Protein AF-A0A5J4V1W0-F1 (afdb_monomer_lite)

Secondary structure (DSSP, 8-state):
-------PPP-TT------------EEE-SSSEEE---PPP-GGGS--SPPP---SSS--SEEEEETTEEEEEP-TTS--SSS-----S----SS----S----SS--SSEEE-TTS-EEEHHHHHHHH--HHHHHHHHHHHHHHHHHHHHHHHHHHHHHHHHHHHHH--

Radius of gyration: 47.12 Å; chains: 1; bounding box: 92×40×147 Å

Organism: NCBI:txid222440

pLDDT: mean 72.84, std 13.98, range [40.03, 95.69]

Foldseek 3Di:
DDDDPPDDDDDPPDDDDDDPDPPQDWDDPPPDTDGDPDDRPPCVVVPPDDDQQDDPDQTQRDWDDDPPDTDGDGDLVDDDDPDDHDDDDDDDDPDDDDDPDDDDPPPPVQWDQDPVRDIDGPVVVVVVVDPVVVVVVVVVVVVVVVVVVVVVVVVVVVVVVVVVVVVVPD

Structure (mmCIF, N/CA/C/O backbone):
data_AF-A0A5J4V1W0-F1
#
_entry.id   AF-A0A5J4V1W0-F1
#
loop_
_atom_site.group_PDB
_atom_site.id
_atom_site.type_symbol
_atom_site.label_atom_id
_atom_site.label_alt_id
_atom_site.label_comp_id
_atom_site.label_asym_id
_atom_site.label_entity_id
_atom_site.label_seq_id
_atom_site.pdbx_PDB_ins_code
_atom_site.Cartn_x
_atom_site.Cartn_y
_atom_site.Cartn_z
_atom_site.occupancy
_atom_site.B_iso_or_equiv
_atom_site.auth_seq_id
_atom_site.auth_comp_id
_atom_site.auth_asym_id
_atom_site.auth_atom_id
_atom_site.pdbx_PDB_model_num
ATOM 1 N N . MET A 1 1 ? -37.336 -14.709 52.365 1.00 49.50 1 MET A N 1
ATOM 2 C CA . MET A 1 1 ? -37.479 -14.004 51.076 1.00 49.50 1 MET A CA 1
ATOM 3 C C . MET A 1 1 ? -36.283 -14.390 50.229 1.00 49.50 1 MET A C 1
ATOM 5 O O . MET A 1 1 ? -35.167 -14.236 50.703 1.00 49.50 1 MET A O 1
ATOM 9 N N . VAL A 1 2 ? -36.509 -15.011 49.072 1.00 40.03 2 VAL A N 1
ATOM 10 C CA . VAL A 1 2 ? -35.434 -15.414 48.152 1.00 40.03 2 VAL A CA 1
ATOM 11 C C . VAL A 1 2 ? -35.163 -14.212 47.259 1.00 40.03 2 VAL A C 1
ATOM 13 O O . VAL A 1 2 ? -36.057 -13.798 46.527 1.00 40.03 2 VAL A O 1
ATOM 16 N N . ILE A 1 3 ? -33.981 -13.610 47.372 1.00 47.91 3 ILE A N 1
ATOM 17 C CA . ILE A 1 3 ? -33.551 -12.577 46.429 1.00 47.91 3 ILE A CA 1
ATOM 18 C C . ILE A 1 3 ? -33.075 -13.320 45.182 1.00 47.91 3 ILE A C 1
ATOM 20 O O . ILE A 1 3 ? -32.153 -14.126 45.256 1.00 47.91 3 ILE A O 1
ATOM 24 N N . GLN A 1 4 ? -33.788 -13.137 44.073 1.00 47.22 4 GLN A N 1
ATOM 25 C CA . GLN A 1 4 ? -33.387 -13.684 42.782 1.00 47.22 4 GLN A CA 1
ATOM 26 C C . GLN A 1 4 ? -32.193 -12.891 42.250 1.00 47.22 4 GLN A C 1
ATOM 28 O O . GLN A 1 4 ? -32.233 -11.663 42.200 1.00 47.22 4 GLN A O 1
ATOM 33 N N . ASP A 1 5 ? -31.159 -13.603 41.815 1.00 50.97 5 ASP A N 1
ATOM 34 C CA . ASP A 1 5 ? -30.025 -13.008 41.118 1.00 50.97 5 ASP A CA 1
ATOM 35 C C . ASP A 1 5 ? -30.474 -12.496 39.739 1.00 50.97 5 ASP A C 1
ATOM 37 O O . ASP A 1 5 ? -30.729 -13.275 38.820 1.00 50.97 5 ASP A O 1
ATOM 41 N N . ASN A 1 6 ? -30.543 -11.173 39.572 1.00 56.78 6 ASN A N 1
ATOM 42 C CA . ASN A 1 6 ? -30.822 -10.511 38.290 1.00 56.78 6 ASN A CA 1
ATOM 43 C C . ASN A 1 6 ? -29.550 -10.360 37.433 1.00 56.78 6 ASN A C 1
ATOM 45 O O . ASN A 1 6 ? -29.274 -9.290 36.891 1.00 56.78 6 ASN A O 1
ATOM 49 N N . VAL A 1 7 ? -28.740 -11.412 37.308 1.00 56.16 7 VAL A N 1
ATOM 50 C CA . VAL A 1 7 ? -27.491 -11.344 36.534 1.00 56.16 7 VAL A CA 1
ATOM 51 C C . VAL A 1 7 ? -27.734 -11.878 35.125 1.00 56.16 7 VAL A C 1
ATOM 53 O O . VAL A 1 7 ? -27.492 -13.048 34.827 1.00 56.16 7 VAL A O 1
ATOM 56 N N . ALA A 1 8 ? -28.232 -11.020 34.236 1.00 67.44 8 ALA A N 1
ATOM 57 C CA . ALA A 1 8 ? -28.227 -11.330 32.811 1.00 67.44 8 ALA A CA 1
ATOM 58 C C . ALA A 1 8 ? -26.770 -11.377 32.315 1.00 67.44 8 ALA A C 1
ATOM 60 O O . ALA A 1 8 ? -26.010 -10.425 32.489 1.00 67.44 8 ALA A O 1
ATOM 61 N N . LYS A 1 9 ? -26.363 -12.495 31.700 1.00 67.50 9 LYS A N 1
ATOM 62 C CA . LYS A 1 9 ? -25.086 -12.573 30.979 1.00 67.50 9 LYS A CA 1
ATOM 63 C C . LYS A 1 9 ? -25.233 -11.799 29.673 1.00 67.50 9 LYS A C 1
ATOM 65 O O . LYS A 1 9 ? -26.030 -12.199 28.832 1.00 67.50 9 LYS A O 1
ATOM 70 N N . LEU A 1 10 ? -24.468 -10.724 29.519 1.00 71.81 10 LEU A N 1
ATOM 71 C CA . LEU A 1 10 ? -24.419 -9.954 28.277 1.00 71.81 10 LEU A CA 1
ATOM 72 C C . LEU A 1 10 ? -23.723 -10.761 27.172 1.00 71.81 10 LEU A C 1
ATOM 74 O O . LEU A 1 10 ? -22.713 -11.429 27.423 1.00 71.81 10 LEU A O 1
ATOM 78 N N . VAL A 1 11 ? -24.259 -10.683 25.957 1.00 73.75 11 VAL A N 1
ATOM 79 C CA . VAL A 1 11 ? -23.714 -11.292 24.738 1.00 73.75 11 VAL A CA 1
ATOM 80 C C . VAL A 1 11 ? -23.118 -10.201 23.840 1.00 73.75 11 VAL A C 1
ATOM 82 O O . VAL A 1 11 ? -23.478 -9.028 23.910 1.00 73.75 11 VAL A O 1
ATOM 85 N N . ILE A 1 12 ? -22.163 -10.576 22.984 1.00 64.06 12 ILE A N 1
ATOM 86 C CA . ILE A 1 12 ? -21.604 -9.673 21.970 1.00 64.06 12 ILE A CA 1
ATOM 87 C C . ILE A 1 12 ? -22.736 -9.169 21.063 1.00 64.06 12 ILE A C 1
ATOM 89 O O . ILE A 1 12 ? -23.442 -9.972 20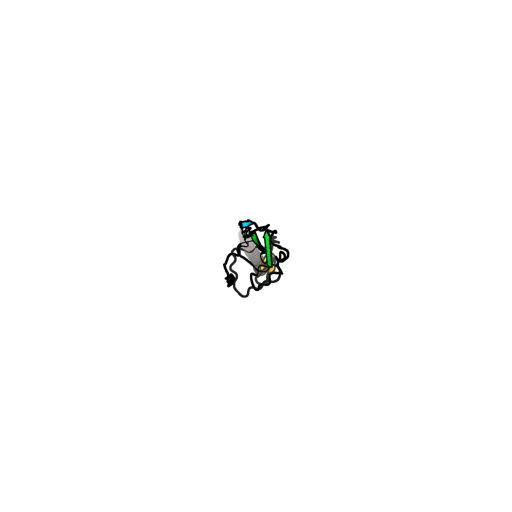.457 1.00 64.06 12 ILE A O 1
ATOM 93 N N . GLY A 1 13 ? -22.860 -7.845 20.942 1.00 61.41 13 GLY A N 1
ATOM 94 C CA . GLY A 1 13 ? -23.927 -7.180 20.188 1.00 61.41 13 GLY A CA 1
ATOM 95 C C . GLY A 1 13 ? -25.054 -6.622 21.061 1.00 61.41 13 GLY A C 1
ATOM 96 O O . GLY A 1 13 ? -25.865 -5.853 20.551 1.00 61.41 13 GLY A O 1
ATOM 97 N N . ASP A 1 14 ? -25.081 -6.946 22.357 1.00 60.62 14 ASP A N 1
ATOM 98 C CA . ASP A 1 14 ? -26.017 -6.330 23.295 1.00 60.62 14 ASP A CA 1
ATOM 99 C C . ASP A 1 14 ? -25.651 -4.862 23.543 1.00 60.62 14 ASP A C 1
ATOM 101 O O . ASP A 1 14 ? -24.488 -4.502 23.751 1.00 60.62 14 ASP A O 1
ATOM 105 N N . ASN A 1 15 ? -26.670 -4.006 23.575 1.00 60.94 15 ASN A N 1
ATOM 106 C CA . ASN A 1 15 ? -26.510 -2.616 23.975 1.00 60.94 15 ASN A CA 1
ATOM 107 C C . ASN A 1 15 ? -26.485 -2.531 25.507 1.00 60.94 15 ASN A C 1
ATOM 109 O O . ASN A 1 15 ? -27.447 -2.920 26.173 1.00 60.94 15 ASN A O 1
ATOM 113 N N . LEU A 1 16 ? -25.406 -1.985 26.072 1.00 68.69 16 LEU A N 1
ATOM 114 C CA . LEU A 1 16 ? -25.322 -1.709 27.504 1.00 68.69 16 LEU A CA 1
ATOM 115 C C . LEU A 1 16 ? -25.985 -0.362 27.811 1.00 68.69 16 LEU A C 1
ATOM 117 O O . LEU A 1 16 ? -25.446 0.692 27.480 1.00 68.69 16 LEU A O 1
ATOM 121 N N . TYR A 1 17 ? -27.138 -0.400 28.474 1.00 58.56 17 TYR A N 1
ATOM 122 C CA . TYR A 1 17 ? -27.801 0.790 29.003 1.00 58.56 17 TYR A CA 1
ATOM 123 C C . TYR A 1 17 ? -27.570 0.867 30.511 1.00 58.56 17 TYR A C 1
ATOM 125 O O . TYR A 1 17 ? -28.060 0.020 31.256 1.00 58.56 17 TYR A O 1
ATOM 133 N N . ILE A 1 18 ? -26.845 1.890 30.967 1.00 63.19 18 ILE A N 1
ATOM 134 C CA . ILE A 1 18 ? -26.827 2.266 32.383 1.00 63.19 18 ILE A CA 1
ATOM 135 C C . ILE A 1 18 ? -27.946 3.287 32.556 1.00 63.19 18 ILE A C 1
ATOM 137 O O . ILE A 1 18 ? -27.847 4.416 32.081 1.00 63.19 18 ILE A O 1
ATOM 141 N N . VAL A 1 19 ? -29.045 2.853 33.163 1.00 56.34 19 VAL A N 1
ATOM 142 C CA . VAL A 1 19 ? -30.170 3.724 33.495 1.00 56.34 19 VAL A CA 1
ATOM 143 C C . VAL A 1 19 ? -30.047 4.058 34.969 1.00 56.34 19 VAL A C 1
ATOM 145 O O . VAL A 1 19 ? -30.158 3.159 35.802 1.00 56.34 19 VAL A O 1
ATOM 148 N N . ASP A 1 20 ? -29.829 5.334 35.281 1.00 58.81 20 ASP A N 1
ATOM 149 C CA . ASP A 1 20 ? -30.088 5.828 36.627 1.00 58.81 20 ASP A CA 1
ATOM 150 C C . ASP A 1 20 ? -31.597 5.766 36.842 1.00 58.81 20 ASP A C 1
ATOM 152 O O . ASP A 1 20 ? -32.377 6.490 36.214 1.00 58.81 20 ASP A O 1
ATOM 156 N N . LYS A 1 21 ? -32.027 4.777 37.617 1.00 58.44 21 LYS A N 1
ATOM 157 C CA . LYS A 1 21 ? -33.428 4.610 37.949 1.00 58.44 21 LYS A CA 1
ATOM 158 C C . LYS A 1 21 ? -33.574 5.143 39.360 1.00 58.44 21 LYS A C 1
ATOM 160 O O . LYS A 1 21 ? -33.294 4.415 40.308 1.00 58.44 21 LYS A O 1
ATOM 165 N N . GLU A 1 22 ? -34.052 6.380 39.476 1.00 58.59 22 GLU A N 1
ATOM 166 C CA . GLU A 1 22 ? -34.571 6.944 40.725 1.00 58.59 22 GLU A CA 1
ATOM 167 C C . GLU A 1 22 ? -35.822 6.153 41.153 1.00 58.59 22 GLU A C 1
ATOM 169 O O . GLU A 1 22 ? -36.962 6.613 41.063 1.00 58.59 22 GLU A O 1
ATOM 174 N N . VAL A 1 23 ? -35.643 4.893 41.549 1.00 60.91 23 VAL A N 1
ATOM 175 C CA . VAL A 1 23 ? -36.692 4.144 42.226 1.00 60.91 23 VAL A CA 1
ATOM 176 C C . VAL A 1 23 ? -36.771 4.743 43.615 1.00 60.91 23 VAL A C 1
ATOM 178 O O . VAL A 1 23 ? -35.892 4.524 44.440 1.00 60.91 23 VAL A O 1
ATOM 181 N N . THR A 1 24 ? -37.807 5.541 43.859 1.00 62.47 24 THR A N 1
ATOM 182 C CA . THR A 1 24 ? -38.131 5.969 45.214 1.00 62.47 24 THR A CA 1
ATOM 183 C C . THR A 1 24 ? -38.463 4.718 46.016 1.00 62.47 24 THR A C 1
ATOM 185 O O . THR A 1 24 ? -39.526 4.120 45.834 1.00 62.47 24 THR A O 1
ATOM 188 N N . ASP A 1 25 ? -37.533 4.282 46.859 1.00 66.38 25 ASP A N 1
ATOM 189 C CA . ASP A 1 25 ? -37.780 3.176 47.768 1.00 66.38 25 ASP A CA 1
ATOM 190 C C . ASP A 1 25 ? -38.767 3.644 48.836 1.00 66.38 25 ASP A C 1
ATOM 192 O O . ASP A 1 25 ? -38.641 4.726 49.408 1.00 66.38 25 ASP A O 1
ATOM 196 N N . TYR A 1 26 ? -39.795 2.841 49.091 1.00 74.56 26 TYR A N 1
ATOM 197 C CA . TYR A 1 26 ? -40.773 3.122 50.134 1.00 74.56 26 TYR A CA 1
ATOM 198 C C . TYR A 1 26 ? -40.618 2.107 51.255 1.00 74.56 26 TYR A C 1
ATOM 200 O O . TYR A 1 26 ? -40.478 0.908 51.009 1.00 74.56 26 TYR A O 1
ATOM 208 N N . TRP A 1 27 ? -40.713 2.576 52.493 1.00 71.00 27 TRP A N 1
ATOM 209 C CA . TRP A 1 27 ? -40.762 1.715 53.667 1.00 71.00 27 TRP A CA 1
ATOM 210 C C . TRP A 1 27 ? -42.059 1.961 54.447 1.00 71.00 27 TRP A C 1
ATOM 212 O O . TRP A 1 27 ? -42.658 3.035 54.377 1.00 71.00 27 TRP A O 1
ATOM 222 N N . TRP A 1 28 ? -42.554 0.931 55.134 1.00 70.94 28 TRP A N 1
ATOM 223 C CA . TRP A 1 28 ? -43.822 0.978 55.868 1.00 70.94 28 TRP A CA 1
ATOM 224 C C . TRP A 1 28 ? -43.553 1.121 57.367 1.00 70.94 28 TRP A C 1
ATOM 226 O O . TRP A 1 28 ? -42.883 0.268 57.948 1.00 70.94 28 TRP A O 1
ATOM 236 N N . ASP A 1 29 ? -44.099 2.162 58.004 1.00 80.75 29 ASP A N 1
ATOM 237 C CA . ASP A 1 29 ? -43.904 2.428 59.443 1.00 80.75 29 ASP A CA 1
ATOM 238 C C . ASP A 1 29 ? -44.932 1.726 60.353 1.00 80.75 29 ASP A C 1
ATOM 240 O O . ASP A 1 29 ? -44.922 1.889 61.572 1.00 80.75 29 ASP A O 1
ATOM 244 N N . GLY A 1 30 ? -45.829 0.933 59.760 1.00 78.25 30 GLY A N 1
ATOM 245 C CA . GLY A 1 30 ? -46.955 0.296 60.444 1.00 78.25 30 GLY A CA 1
ATOM 246 C C . GLY A 1 30 ? -48.285 1.021 60.233 1.00 78.25 30 GLY A C 1
ATOM 247 O O . GLY A 1 30 ? -49.331 0.408 60.441 1.00 78.25 30 GLY A O 1
ATOM 248 N N . THR A 1 31 ? -48.270 2.272 59.762 1.00 85.06 31 THR A N 1
ATOM 249 C CA . THR A 1 31 ? -49.474 3.100 59.572 1.00 85.06 31 THR A CA 1
ATOM 250 C C . THR A 1 31 ? -49.599 3.706 58.175 1.00 85.06 31 THR A C 1
ATOM 252 O O . THR A 1 31 ? -50.711 3.758 57.649 1.00 85.06 31 THR A O 1
ATOM 255 N N . VAL A 1 32 ? -48.496 4.129 57.550 1.00 80.81 32 VAL A N 1
ATOM 256 C CA . VAL A 1 32 ? -48.477 4.687 56.187 1.00 80.81 32 VAL A CA 1
ATOM 257 C C . VAL A 1 32 ? -47.190 4.310 55.438 1.00 80.81 32 VAL A C 1
ATOM 259 O O . VAL A 1 32 ? -46.150 4.060 56.045 1.00 80.81 32 VAL A O 1
ATOM 262 N N . LEU A 1 33 ? -47.247 4.303 54.098 1.00 76.81 33 LEU A N 1
ATOM 263 C CA . LEU A 1 33 ? -46.048 4.249 53.252 1.00 76.81 33 LEU A CA 1
ATOM 264 C C . LEU A 1 33 ? -45.281 5.566 53.416 1.00 76.81 33 LEU A C 1
ATOM 266 O O . LEU A 1 33 ? -45.839 6.644 53.194 1.00 76.81 33 LEU A O 1
ATOM 270 N N . LYS A 1 34 ? -44.001 5.482 53.774 1.00 78.88 34 LYS A N 1
ATOM 271 C CA . LYS A 1 34 ? -43.069 6.610 53.802 1.00 78.88 34 LYS A CA 1
ATOM 272 C C . LYS A 1 34 ? -42.083 6.456 52.652 1.00 78.88 34 LYS A C 1
ATOM 274 O O . LYS A 1 34 ? -41.545 5.371 52.446 1.00 78.88 34 LYS A O 1
ATOM 279 N N . ALA A 1 35 ? -41.858 7.531 51.900 1.00 71.81 35 ALA A N 1
ATOM 280 C CA . ALA A 1 35 ? -40.747 7.574 50.958 1.00 71.81 35 ALA A CA 1
ATOM 281 C C . ALA A 1 35 ? -39.449 7.539 51.774 1.00 71.81 35 ALA A C 1
ATOM 283 O O . ALA A 1 35 ? -39.294 8.323 52.714 1.00 71.81 35 ALA A O 1
ATOM 284 N N . LEU A 1 36 ? -38.566 6.593 51.473 1.00 68.69 36 LEU A N 1
ATOM 285 C CA . LEU A 1 36 ? -37.197 6.621 51.960 1.00 68.69 36 LEU A CA 1
ATOM 286 C C . LEU A 1 36 ? -36.522 7.799 51.250 1.00 68.69 36 LEU A C 1
ATOM 288 O O . LEU A 1 36 ? -36.660 7.930 50.034 1.00 68.69 36 LEU A O 1
ATOM 292 N N . GLU A 1 37 ? -35.874 8.694 51.997 1.00 58.53 37 GLU A N 1
ATOM 293 C CA . GLU A 1 37 ? -35.078 9.759 51.384 1.00 58.53 37 GLU A CA 1
ATOM 294 C C . GLU A 1 37 ? -34.026 9.075 50.507 1.00 58.53 37 GLU A C 1
ATOM 296 O O . GLU A 1 37 ? -33.146 8.377 51.006 1.00 58.53 37 GLU A O 1
ATOM 301 N N . THR A 1 38 ? -34.197 9.175 49.189 1.00 56.34 38 THR A N 1
ATOM 302 C CA . THR A 1 38 ? -33.286 8.596 48.207 1.00 56.34 38 THR A CA 1
ATOM 303 C C . THR A 1 38 ? -31.991 9.382 48.283 1.00 56.34 38 THR A C 1
ATOM 305 O O . THR A 1 38 ? -31.855 10.426 47.643 1.00 56.34 38 THR A O 1
ATOM 308 N N . GLU A 1 39 ? -31.052 8.915 49.103 1.00 56.78 39 GLU A N 1
ATOM 309 C CA . GLU A 1 39 ? -29.658 9.299 48.935 1.00 56.78 39 GLU A CA 1
ATOM 310 C C . GLU A 1 39 ? -29.288 9.018 47.476 1.00 56.78 39 GLU A C 1
ATOM 312 O O . GLU A 1 39 ? -29.579 7.939 46.951 1.00 56.78 39 GLU A O 1
ATOM 317 N N . LEU A 1 40 ? -28.714 10.020 46.801 1.00 58.16 40 LEU A N 1
ATOM 318 C CA . LEU A 1 40 ? -28.175 9.837 45.457 1.00 58.16 40 LEU A CA 1
ATOM 319 C C . LEU A 1 40 ? -27.279 8.593 45.487 1.00 58.16 40 LEU A C 1
ATOM 321 O O . LEU A 1 40 ? -26.436 8.503 46.387 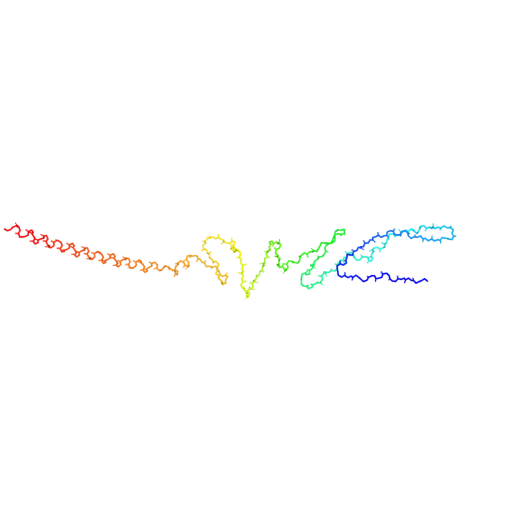1.00 58.16 40 LEU A O 1
ATOM 325 N N . PRO A 1 41 ? -27.459 7.632 44.563 1.00 61.25 41 PRO A N 1
ATOM 326 C CA . PRO A 1 41 ? -26.679 6.407 44.577 1.00 61.25 41 PRO A CA 1
ATOM 327 C C . PRO A 1 41 ? -25.193 6.765 44.604 1.00 61.25 41 PRO A C 1
ATOM 329 O O . PRO A 1 41 ? -24.725 7.557 43.786 1.00 61.25 41 PRO A O 1
ATOM 332 N N . ASP A 1 42 ? -24.456 6.213 45.570 1.00 61.34 42 ASP A N 1
ATOM 333 C CA . ASP A 1 42 ? -23.030 6.486 45.708 1.00 61.34 42 ASP A CA 1
ATOM 334 C C . ASP A 1 42 ? -22.279 5.952 44.480 1.00 61.34 42 ASP A C 1
ATOM 336 O O . ASP A 1 42 ? -21.984 4.761 44.344 1.00 61.34 42 ASP A O 1
ATOM 340 N N . MET A 1 43 ? -21.969 6.866 43.562 1.00 65.06 43 MET A N 1
ATOM 341 C CA . MET A 1 43 ? -21.238 6.574 42.335 1.00 65.06 43 MET A CA 1
ATOM 342 C C . MET A 1 43 ? -19.723 6.493 42.550 1.00 65.06 43 MET A C 1
ATOM 344 O O . MET A 1 43 ? -18.994 6.296 41.579 1.00 65.06 43 MET A O 1
ATOM 348 N N . THR A 1 44 ? -19.218 6.594 43.785 1.00 58.66 44 THR A N 1
ATOM 349 C CA . THR A 1 44 ? -17.773 6.508 44.075 1.00 58.66 44 THR A CA 1
ATOM 350 C C . THR A 1 44 ? -17.171 5.171 43.622 1.00 58.66 44 THR A C 1
ATOM 352 O O . THR A 1 44 ? -15.998 5.110 43.257 1.00 58.66 44 THR A O 1
ATOM 355 N N . ASN A 1 45 ? -17.984 4.109 43.567 1.00 51.12 45 ASN A N 1
ATOM 356 C CA . ASN A 1 45 ? -17.578 2.787 43.073 1.00 51.12 45 ASN A CA 1
ATOM 357 C C . ASN A 1 45 ? -17.797 2.587 41.561 1.00 51.12 45 ASN A C 1
ATOM 359 O O . ASN A 1 45 ? -17.396 1.557 41.012 1.00 51.12 45 ASN A O 1
ATOM 363 N N . VAL A 1 46 ? -18.430 3.541 40.871 1.00 61.12 46 VAL A N 1
ATOM 364 C CA . VAL A 1 46 ? -18.560 3.511 39.412 1.00 61.12 46 VAL A CA 1
ATOM 365 C C . VAL A 1 46 ? -17.235 3.986 38.832 1.00 61.12 46 VAL A C 1
ATOM 367 O O . VAL A 1 46 ? -16.885 5.161 38.899 1.00 61.12 46 VAL A O 1
ATOM 370 N N . ILE A 1 47 ? -16.471 3.049 38.275 1.00 56.56 47 ILE A N 1
ATOM 371 C CA . ILE A 1 47 ? -15.194 3.344 37.627 1.00 56.56 47 ILE A CA 1
ATOM 372 C C . ILE A 1 47 ? -15.453 4.288 36.443 1.00 56.56 47 ILE A C 1
ATOM 374 O O . ILE A 1 47 ? -15.961 3.875 35.403 1.00 56.56 47 ILE A O 1
ATOM 378 N N . THR A 1 48 ? -15.084 5.559 36.594 1.00 55.31 48 THR A N 1
ATOM 379 C CA . THR A 1 48 ? -15.135 6.576 35.528 1.00 55.31 48 THR A CA 1
ATOM 380 C C . THR A 1 48 ? -13.904 6.540 34.622 1.00 55.31 48 THR A C 1
ATOM 382 O O . THR A 1 48 ? -13.893 7.158 33.558 1.00 55.31 48 THR A O 1
ATOM 385 N N . THR A 1 49 ? -12.874 5.786 35.013 1.00 54.88 49 THR A N 1
ATOM 386 C CA . THR A 1 49 ? -11.607 5.679 34.288 1.00 54.88 49 THR A CA 1
ATOM 387 C C . THR A 1 49 ? -11.505 4.314 33.613 1.00 54.88 49 THR A C 1
ATOM 389 O O . THR A 1 49 ? -11.234 3.308 34.266 1.00 54.88 49 THR A O 1
ATOM 392 N N . LEU A 1 50 ? -11.709 4.256 32.295 1.00 57.38 50 LEU A N 1
ATOM 393 C CA . LEU A 1 50 ? -11.435 3.037 31.534 1.00 57.38 50 LEU A CA 1
ATOM 394 C C . LEU A 1 50 ? -9.929 2.744 31.522 1.00 57.38 50 LEU A C 1
ATOM 396 O O . LEU A 1 50 ? -9.107 3.626 31.269 1.00 57.38 50 LEU A O 1
ATOM 400 N N . GLY A 1 51 ? -9.573 1.484 31.776 1.00 55.31 51 GLY A N 1
ATOM 401 C CA . GLY A 1 51 ? -8.233 0.976 31.498 1.00 55.31 51 GLY A CA 1
ATOM 402 C C . GLY A 1 51 ? -7.931 0.990 29.996 1.00 55.31 51 GLY A C 1
ATOM 403 O O . GLY A 1 51 ? -8.826 1.135 29.165 1.00 55.31 51 GLY A O 1
ATOM 404 N N . ILE A 1 52 ? -6.659 0.825 29.636 1.00 54.66 52 ILE A N 1
ATOM 405 C CA . ILE A 1 52 ? -6.224 0.783 28.234 1.00 54.66 52 ILE A CA 1
ATOM 406 C C . ILE A 1 52 ? -6.937 -0.385 27.537 1.00 54.66 52 ILE A C 1
ATOM 408 O O . ILE A 1 52 ? -6.837 -1.531 27.985 1.00 54.66 52 ILE A O 1
ATOM 412 N N . ALA A 1 53 ? -7.659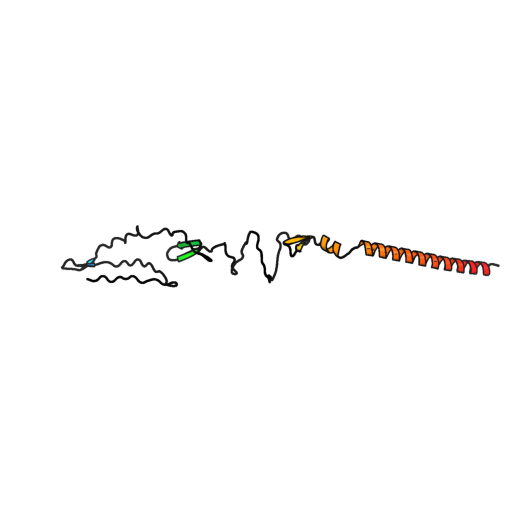 -0.109 26.448 1.00 59.00 53 ALA A N 1
ATOM 413 C CA . ALA A 1 53 ? -8.303 -1.145 25.654 1.00 59.00 53 ALA A CA 1
ATOM 414 C C . ALA A 1 53 ? -7.221 -2.055 25.049 1.00 59.00 53 ALA A C 1
ATOM 416 O O . ALA A 1 53 ? -6.436 -1.644 24.196 1.00 59.00 53 ALA A O 1
ATOM 417 N N . THR A 1 54 ? -7.145 -3.299 25.522 1.00 53.91 54 THR A N 1
ATOM 418 C CA . THR A 1 54 ? -6.208 -4.304 25.012 1.00 53.91 54 THR A CA 1
ATOM 419 C C . THR A 1 54 ? -6.973 -5.274 24.120 1.00 53.91 54 THR A C 1
ATOM 421 O O . THR A 1 54 ? -7.682 -6.161 24.585 1.00 53.91 54 THR A O 1
ATOM 424 N N . GLY A 1 55 ? -6.863 -5.079 22.808 1.00 52.34 55 GLY A N 1
ATOM 425 C CA . GLY A 1 55 ? -7.391 -5.999 21.803 1.00 52.34 55 GLY A CA 1
ATOM 426 C C . GLY A 1 55 ? -6.310 -6.364 20.789 1.00 52.34 55 GLY A C 1
ATOM 427 O O . GLY A 1 55 ? -5.423 -5.562 20.503 1.00 52.34 55 GLY A O 1
ATOM 428 N N . GLY A 1 56 ? -6.375 -7.573 20.231 1.00 48.38 56 GLY A N 1
ATOM 429 C CA . GLY A 1 56 ? -5.596 -7.946 19.046 1.00 48.38 56 GLY A CA 1
ATOM 430 C C . GLY A 1 56 ? -6.343 -7.582 17.756 1.00 48.38 56 GLY A C 1
ATOM 431 O O . GLY A 1 56 ? -7.567 -7.667 17.713 1.00 48.38 56 GLY A O 1
ATOM 432 N N . GLY A 1 57 ? -5.627 -7.204 16.692 1.00 59.25 57 GLY A N 1
ATOM 433 C CA . GLY A 1 57 ? -6.223 -6.872 15.384 1.00 59.25 57 GLY A CA 1
ATOM 434 C C . GLY A 1 57 ? -6.706 -5.419 15.284 1.00 59.25 57 GLY A C 1
ATOM 435 O O . GLY A 1 57 ? -6.022 -4.536 15.797 1.00 59.25 57 GLY A O 1
ATOM 436 N N . ASN A 1 58 ? -7.867 -5.176 14.650 1.00 51.47 58 ASN A N 1
ATOM 437 C CA . ASN A 1 58 ? -8.572 -3.876 14.557 1.00 51.47 58 ASN A CA 1
ATOM 438 C C . ASN A 1 58 ? -9.071 -3.380 15.933 1.00 51.47 58 ASN A C 1
ATOM 440 O O . ASN A 1 58 ? -10.228 -3.003 16.112 1.00 51.47 58 ASN A O 1
ATOM 444 N N . ALA A 1 59 ? -8.213 -3.449 16.941 1.00 55.56 59 ALA A N 1
ATOM 445 C CA . ALA A 1 59 ? -8.508 -3.091 18.303 1.00 55.56 59 ALA A CA 1
ATOM 446 C C . ALA A 1 59 ? -8.740 -1.590 18.392 1.00 55.56 59 ALA A C 1
ATOM 448 O O . ALA A 1 59 ? -7.920 -0.793 17.927 1.00 55.56 59 ALA A O 1
ATOM 449 N N . ILE A 1 60 ? -9.863 -1.229 19.002 1.00 61.75 60 ILE A N 1
ATOM 450 C CA . ILE A 1 60 ? -10.139 0.125 19.452 1.00 61.75 60 ILE A CA 1
ATOM 451 C C . ILE A 1 60 ? -8.986 0.522 20.375 1.00 61.75 60 ILE A C 1
ATOM 453 O O . ILE A 1 60 ? -8.787 -0.117 21.406 1.00 61.75 60 ILE A O 1
ATOM 457 N N . THR A 1 61 ? -8.190 1.517 19.983 1.00 57.50 61 THR A N 1
ATOM 458 C CA . THR A 1 61 ? -7.004 1.905 20.764 1.00 57.50 61 THR A CA 1
ATOM 459 C C . THR A 1 61 ? -7.387 2.721 21.988 1.00 57.50 61 THR A C 1
ATOM 461 O O . THR A 1 61 ? -6.716 2.642 23.009 1.00 57.50 61 THR A O 1
ATOM 464 N N . GLU A 1 62 ? -8.484 3.474 21.893 1.00 60.34 62 GLU A N 1
ATOM 465 C CA . GLU A 1 62 ? -9.059 4.275 22.976 1.00 60.34 62 GLU A CA 1
ATOM 466 C C . GLU A 1 62 ? -10.578 4.372 22.771 1.00 60.34 62 GLU A C 1
ATOM 468 O O . GLU A 1 62 ? -11.048 4.391 21.636 1.00 60.34 62 GLU A O 1
ATOM 473 N N . ILE A 1 63 ? -11.366 4.436 23.843 1.00 69.31 63 ILE A N 1
ATOM 474 C CA . ILE A 1 63 ? -12.810 4.711 23.785 1.00 69.31 63 ILE A CA 1
ATOM 475 C C . ILE A 1 63 ? -13.038 6.019 24.533 1.00 69.31 63 ILE A C 1
ATOM 477 O O . ILE A 1 63 ? -12.740 6.101 25.723 1.00 69.31 63 ILE A O 1
ATOM 481 N N . SER A 1 64 ? -13.562 7.034 23.847 1.00 67.94 64 SER A N 1
ATOM 482 C CA . SER A 1 64 ? -14.007 8.271 24.489 1.00 67.94 64 SER A CA 1
ATOM 483 C C . SER A 1 64 ? -15.501 8.192 24.789 1.00 67.94 64 SER A C 1
ATOM 485 O O . SER A 1 64 ? -16.285 7.755 23.941 1.00 67.94 64 SER A O 1
ATOM 487 N N . ILE A 1 65 ? -15.886 8.621 25.992 1.00 69.75 65 ILE A N 1
ATOM 488 C CA . ILE A 1 65 ? -17.280 8.741 26.419 1.00 69.75 65 ILE A CA 1
ATOM 489 C C . ILE A 1 65 ? -17.619 10.227 26.515 1.00 69.75 65 ILE A C 1
ATOM 491 O O . ILE A 1 65 ? -17.001 10.953 27.291 1.00 69.75 65 ILE A O 1
ATOM 495 N N . ASN A 1 66 ? -18.615 10.671 25.747 1.00 68.94 66 ASN A N 1
ATOM 496 C CA . ASN A 1 66 ? -19.227 11.990 25.905 1.00 68.94 66 ASN A CA 1
ATOM 497 C C . ASN A 1 66 ? -20.731 11.814 26.156 1.00 68.94 66 ASN A C 1
ATOM 499 O O . ASN A 1 66 ? -21.500 11.560 25.224 1.00 68.94 66 ASN A O 1
ATOM 503 N N . GLY A 1 67 ? -21.141 11.884 27.425 1.00 72.69 67 GLY A N 1
ATOM 504 C CA . GLY A 1 67 ? -22.493 11.509 27.844 1.00 72.69 67 GLY A CA 1
ATOM 505 C C . GLY A 1 67 ? -22.790 10.045 27.504 1.00 72.69 67 GLY A C 1
ATOM 506 O O . GLY A 1 67 ? -22.058 9.153 27.919 1.00 72.69 67 GLY A O 1
ATOM 507 N N . ASN A 1 68 ? -23.831 9.806 26.699 1.00 63.88 68 ASN A N 1
ATOM 508 C CA . ASN A 1 68 ? -24.258 8.461 26.282 1.00 63.88 68 ASN A CA 1
ATOM 509 C C . ASN A 1 68 ? -23.644 8.000 24.945 1.00 63.88 68 ASN A C 1
ATOM 511 O O . ASN A 1 68 ? -24.084 7.002 24.376 1.00 63.88 68 ASN A O 1
ATOM 515 N N . VAL A 1 69 ? -22.670 8.737 24.402 1.00 60.47 69 VAL A N 1
ATOM 516 C CA . VAL A 1 69 ? -22.049 8.433 23.105 1.00 60.47 69 VAL A CA 1
ATOM 517 C C . VAL A 1 69 ? -20.657 7.840 23.317 1.00 60.47 69 VAL A C 1
ATOM 519 O O . VAL A 1 69 ? -19.780 8.490 23.886 1.00 60.47 69 VAL A O 1
ATOM 522 N N . LEU A 1 70 ? -20.449 6.620 22.811 1.00 66.44 70 LEU A N 1
ATOM 523 C CA . LEU A 1 70 ? -19.152 5.943 22.755 1.00 66.44 70 LEU A CA 1
ATOM 524 C C . LEU A 1 70 ? -18.493 6.208 21.402 1.00 66.44 70 LEU A C 1
ATOM 526 O O . LEU A 1 70 ? -19.017 5.800 20.365 1.00 66.44 70 LEU A O 1
ATOM 530 N N . THR A 1 71 ? -17.332 6.861 21.408 1.00 63.62 71 THR A N 1
ATOM 531 C CA . THR A 1 71 ? -16.546 7.095 20.189 1.00 63.62 71 THR A CA 1
ATOM 532 C C . THR A 1 71 ? -15.247 6.291 20.258 1.00 63.62 71 THR A C 1
ATOM 534 O O . THR A 1 71 ? -14.348 6.660 21.019 1.00 63.62 71 THR A O 1
ATOM 537 N N . PRO A 1 72 ? -15.118 5.187 19.501 1.00 64.25 72 PRO A N 1
ATOM 538 C CA . PRO A 1 72 ? -13.859 4.465 19.403 1.00 64.25 72 PRO A CA 1
ATOM 539 C C . PRO A 1 72 ? -12.834 5.296 18.620 1.00 64.25 72 PRO A C 1
ATOM 541 O O . PRO A 1 72 ? -13.103 5.762 17.511 1.00 64.25 72 PRO A O 1
ATOM 544 N N . ALA A 1 73 ? -11.635 5.458 19.169 1.00 66.00 73 ALA A N 1
ATOM 545 C CA . ALA A 1 73 ? -10.487 5.965 18.436 1.00 66.00 73 ALA A CA 1
ATOM 546 C C . ALA A 1 73 ? -10.020 4.891 17.445 1.00 66.00 73 ALA A C 1
ATOM 548 O O . ALA A 1 73 ? -9.714 3.754 17.824 1.00 66.00 73 ALA A O 1
ATOM 549 N N . LYS A 1 74 ? -9.986 5.248 16.155 1.00 63.31 74 LYS A N 1
ATOM 550 C CA . LYS A 1 74 ? -9.500 4.359 15.096 1.00 63.31 74 LYS A CA 1
ATOM 551 C C . LYS A 1 74 ? -7.998 4.122 15.251 1.00 63.31 74 LYS A C 1
ATOM 553 O O . LYS A 1 74 ? -7.212 5.062 15.374 1.00 63.31 74 LYS A O 1
ATOM 558 N N . ASN A 1 75 ? -7.601 2.858 15.166 1.00 60.94 75 ASN A N 1
ATOM 559 C CA . ASN A 1 75 ? -6.204 2.457 15.178 1.00 60.94 75 ASN A CA 1
ATOM 560 C C . ASN A 1 75 ? -5.521 2.850 13.857 1.00 60.94 75 ASN A C 1
ATOM 562 O O . ASN A 1 75 ? -5.807 2.267 12.814 1.00 60.94 75 ASN A O 1
ATOM 566 N N . LYS A 1 76 ? -4.584 3.804 13.901 1.00 66.50 76 LYS A N 1
ATOM 567 C CA . LYS A 1 76 ? -3.822 4.262 12.721 1.00 66.50 76 LYS A CA 1
ATOM 568 C C . LYS A 1 76 ? -2.805 3.240 12.188 1.00 66.50 76 LYS A C 1
ATOM 570 O O . LYS A 1 76 ? -2.126 3.529 11.209 1.00 66.50 76 LYS A O 1
ATOM 575 N N . ASN A 1 77 ? 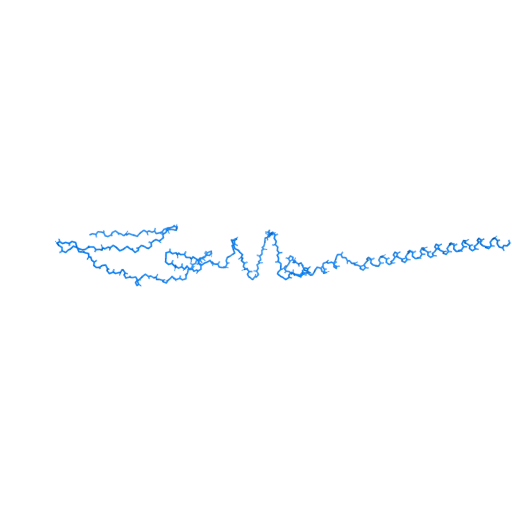-2.659 2.074 12.823 1.00 69.94 77 ASN A N 1
ATOM 576 C CA . ASN A 1 77 ? -1.737 1.034 12.358 1.00 69.94 77 ASN A CA 1
ATOM 577 C C . ASN A 1 77 ? -2.303 0.174 11.219 1.00 69.94 77 ASN A C 1
ATOM 579 O O . ASN A 1 77 ? -1.552 -0.604 10.631 1.00 69.94 77 ASN A O 1
ATOM 583 N N . PHE A 1 78 ? -3.595 0.294 10.905 1.00 77.75 78 PHE A N 1
ATOM 584 C CA . PHE A 1 78 ? -4.231 -0.443 9.815 1.00 77.75 78 PHE A CA 1
ATOM 585 C C . PHE A 1 78 ? -4.554 0.481 8.646 1.00 77.75 78 PHE A C 1
ATOM 587 O O . PHE A 1 78 ? -4.955 1.628 8.832 1.00 77.75 78 PHE A O 1
ATOM 594 N N . VAL A 1 79 ? -4.374 -0.048 7.439 1.00 85.75 79 VAL A N 1
ATOM 595 C CA . VAL A 1 79 ? -4.745 0.621 6.191 1.00 85.75 79 VAL A CA 1
ATOM 596 C C . VAL A 1 79 ? -6.214 0.300 5.892 1.00 85.75 79 VAL A C 1
ATOM 598 O O . VAL A 1 79 ? -6.608 -0.861 6.004 1.00 85.75 79 VAL A O 1
ATOM 601 N N . ASP A 1 80 ? -7.014 1.304 5.538 1.00 84.25 80 ASP A N 1
ATOM 602 C CA . ASP A 1 80 ? -8.434 1.188 5.180 1.00 84.25 80 ASP A CA 1
ATOM 603 C C . ASP A 1 80 ? -8.717 1.795 3.792 1.00 84.25 80 ASP A C 1
ATOM 605 O O . ASP A 1 80 ? -7.821 2.335 3.145 1.00 84.25 80 ASP A O 1
ATOM 609 N N . THR A 1 81 ? -9.945 1.621 3.295 1.00 88.75 81 THR A N 1
ATOM 610 C CA . THR A 1 81 ? -10.373 2.058 1.952 1.00 88.75 81 THR A CA 1
ATOM 611 C C . THR A 1 81 ? -11.252 3.304 1.961 1.00 88.75 81 THR A C 1
ATOM 613 O O . THR A 1 81 ? -11.670 3.754 0.895 1.00 88.75 81 THR A O 1
ATOM 616 N N . ASP A 1 82 ? -11.588 3.826 3.138 1.00 88.88 82 ASP A N 1
ATOM 617 C CA . ASP A 1 82 ? -12.629 4.847 3.285 1.00 88.88 82 ASP A CA 1
ATOM 618 C C . ASP A 1 82 ? -12.043 6.264 3.241 1.00 88.88 82 ASP A C 1
ATOM 620 O O . ASP A 1 82 ? -12.768 7.230 2.990 1.00 88.88 82 ASP A O 1
ATOM 624 N N . TYR A 1 83 ? -10.737 6.396 3.495 1.00 85.44 83 TYR A N 1
ATOM 625 C CA . TYR A 1 83 ? -10.055 7.680 3.622 1.00 85.44 83 TYR A CA 1
ATOM 626 C C . TYR A 1 83 ? -8.661 7.666 2.995 1.00 85.44 83 TYR A C 1
ATOM 628 O O . TYR A 1 83 ? -8.022 6.625 2.855 1.00 85.44 83 TYR A O 1
ATOM 636 N N . ASP A 1 84 ? -8.150 8.860 2.694 1.00 89.50 84 ASP A N 1
ATOM 637 C CA . ASP A 1 84 ? -6.748 9.043 2.334 1.00 89.50 84 ASP A CA 1
ATOM 638 C C . ASP A 1 84 ? -5.848 8.762 3.545 1.00 89.50 84 ASP A C 1
ATOM 640 O O . ASP A 1 84 ? -6.064 9.281 4.646 1.00 89.50 84 ASP A O 1
ATOM 644 N N . GLN A 1 85 ? -4.803 7.958 3.341 1.00 88.81 85 GLN A N 1
ATOM 645 C CA . GLN A 1 85 ? -3.910 7.515 4.410 1.00 88.81 85 GLN A CA 1
ATOM 646 C C . GLN A 1 85 ? -2.435 7.726 4.056 1.00 88.81 85 GLN A C 1
ATOM 648 O O . GLN A 1 85 ? -1.989 7.455 2.942 1.00 88.81 85 GLN A O 1
ATOM 653 N N . SER A 1 86 ? -1.651 8.175 5.040 1.00 88.88 86 SER A N 1
ATOM 654 C CA . SER A 1 86 ? -0.190 8.242 4.939 1.00 88.88 86 SER A CA 1
ATOM 655 C C . SER A 1 86 ? 0.423 6.985 5.543 1.00 88.88 86 SER A C 1
ATOM 657 O O . SER A 1 86 ? 0.281 6.727 6.738 1.00 88.88 86 SER A O 1
ATOM 659 N N . ILE A 1 87 ? 1.109 6.203 4.713 1.00 88.94 87 ILE A N 1
ATOM 660 C CA . ILE A 1 87 ? 1.747 4.948 5.108 1.00 88.94 87 ILE A CA 1
ATOM 661 C C . ILE A 1 87 ? 3.262 5.152 5.069 1.00 88.94 87 ILE A C 1
ATOM 663 O O . ILE A 1 87 ? 3.842 5.363 4.006 1.00 88.94 87 ILE A O 1
ATOM 667 N N . SER A 1 88 ? 3.916 5.085 6.228 1.00 87.56 88 SER A N 1
ATOM 668 C CA . SER A 1 88 ? 5.363 5.297 6.364 1.00 87.56 88 SER A CA 1
ATOM 669 C C . SER A 1 88 ? 6.147 3.982 6.442 1.00 87.56 88 SER A C 1
ATOM 671 O O . SER A 1 88 ? 5.591 2.924 6.738 1.00 87.56 88 SER A O 1
ATOM 673 N N . GLY A 1 89 ? 7.458 4.036 6.187 1.00 89.69 89 GLY A N 1
ATOM 674 C CA . GLY A 1 89 ? 8.359 2.876 6.210 1.00 89.69 89 GLY A CA 1
ATOM 675 C C . GLY A 1 89 ? 8.280 1.996 4.956 1.00 89.69 89 GLY A C 1
ATOM 676 O O . GLY A 1 89 ? 7.391 2.155 4.121 1.00 89.69 89 GLY A O 1
ATOM 677 N N . GLN A 1 90 ? 9.209 1.045 4.823 1.00 88.56 90 GLN A N 1
ATOM 678 C CA . GLN A 1 90 ? 9.239 0.129 3.678 1.00 88.56 90 GLN A CA 1
ATOM 679 C C . GLN A 1 90 ? 7.986 -0.761 3.666 1.00 88.56 90 GLN A C 1
ATOM 681 O O . GLN A 1 90 ? 7.591 -1.313 4.697 1.00 88.56 90 GLN A O 1
ATOM 686 N N . LYS A 1 91 ? 7.352 -0.887 2.497 1.00 90.44 91 LYS A N 1
ATOM 687 C CA . LYS A 1 91 ? 6.229 -1.798 2.257 1.00 90.44 91 LYS A CA 1
ATOM 688 C C . LYS A 1 91 ? 6.586 -2.726 1.110 1.00 90.44 91 LYS A C 1
ATOM 690 O O . LYS A 1 91 ? 6.921 -2.267 0.023 1.00 90.44 91 LYS A O 1
ATOM 695 N N . THR A 1 92 ? 6.523 -4.023 1.383 1.00 89.25 92 THR A N 1
ATOM 696 C CA . THR A 1 92 ? 6.869 -5.071 0.426 1.00 89.25 92 THR A CA 1
ATOM 697 C C . THR A 1 92 ? 5.598 -5.793 0.018 1.00 89.25 92 THR A C 1
ATOM 699 O O . THR A 1 92 ? 4.920 -6.379 0.859 1.00 89.25 92 THR A O 1
ATOM 702 N N . PHE A 1 93 ? 5.289 -5.762 -1.275 1.00 91.06 93 PHE A N 1
ATOM 703 C CA . PHE A 1 93 ? 4.209 -6.538 -1.869 1.00 91.06 93 PHE A CA 1
ATOM 704 C C . PHE A 1 93 ? 4.834 -7.710 -2.626 1.00 91.06 93 PHE A C 1
ATOM 706 O O . PHE A 1 93 ? 5.600 -7.505 -3.562 1.00 91.06 93 PHE A O 1
ATOM 713 N N . ASN A 1 94 ? 4.518 -8.938 -2.213 1.00 93.44 94 ASN A N 1
ATOM 714 C CA . ASN A 1 94 ? 5.009 -10.164 -2.862 1.00 93.44 94 ASN A CA 1
ATOM 715 C C . ASN A 1 94 ? 4.079 -10.642 -3.991 1.00 93.44 94 ASN A C 1
ATOM 717 O O . ASN A 1 94 ? 4.193 -11.767 -4.470 1.00 93.44 94 ASN A O 1
ATOM 721 N N . THR A 1 95 ? 3.119 -9.803 -4.373 1.00 93.56 95 THR A N 1
ATOM 722 C CA . THR A 1 95 ? 2.067 -10.093 -5.344 1.00 93.56 95 THR A CA 1
ATOM 723 C C . THR A 1 95 ? 1.850 -8.887 -6.254 1.00 93.56 95 THR A C 1
ATOM 725 O O . THR A 1 95 ? 2.323 -7.783 -5.979 1.00 93.56 95 THR A O 1
ATOM 728 N N . THR A 1 96 ? 1.133 -9.100 -7.356 1.00 93.12 96 THR A N 1
ATOM 729 C CA . THR A 1 96 ? 0.799 -8.042 -8.313 1.00 93.12 96 THR A CA 1
ATOM 730 C C . THR A 1 96 ? -0.066 -6.957 -7.672 1.00 93.12 96 THR A C 1
ATOM 732 O O . THR A 1 96 ? -1.065 -7.254 -7.018 1.00 93.12 96 THR A O 1
ATOM 735 N N . ILE A 1 97 ? 0.287 -5.694 -7.924 1.00 92.12 97 ILE A N 1
ATOM 736 C CA . ILE A 1 97 ? -0.504 -4.519 -7.544 1.00 92.12 97 ILE A CA 1
ATOM 737 C C . ILE A 1 97 ? -1.252 -4.015 -8.781 1.00 92.12 97 ILE A C 1
ATOM 739 O O . ILE A 1 97 ? -0.628 -3.688 -9.790 1.00 92.12 97 ILE A O 1
ATOM 743 N N . HIS A 1 98 ? -2.579 -3.913 -8.701 1.00 93.75 98 HIS A N 1
ATOM 744 C CA . HIS A 1 98 ? -3.397 -3.229 -9.705 1.00 93.75 98 HIS A CA 1
ATOM 745 C C . HIS A 1 98 ? -3.717 -1.818 -9.206 1.00 93.75 98 HIS A C 1
ATOM 747 O O . HIS A 1 98 ? -4.509 -1.659 -8.281 1.00 93.75 98 HIS A O 1
ATOM 753 N N . SER A 1 99 ? -3.091 -0.800 -9.802 1.00 91.88 99 SER A N 1
ATOM 754 C CA . SER A 1 99 ? -3.347 0.607 -9.475 1.00 91.88 99 SER A CA 1
ATOM 755 C C . SER A 1 99 ? -3.891 1.363 -10.683 1.00 91.88 99 SER A C 1
ATOM 757 O O . SER A 1 99 ? -3.454 1.132 -11.809 1.00 91.88 99 SER A O 1
ATOM 759 N N . VAL A 1 100 ? -4.813 2.298 -10.434 1.00 93.31 100 VAL A N 1
ATOM 760 C CA . VAL A 1 100 ? -5.317 3.244 -11.444 1.00 93.31 100 VAL A CA 1
ATOM 761 C C . VAL A 1 100 ? -4.279 4.332 -11.747 1.00 93.31 100 VAL A C 1
ATOM 763 O O . VAL A 1 100 ? -4.222 4.835 -12.866 1.00 93.31 100 VAL A O 1
ATOM 766 N N . GLY A 1 101 ? -3.424 4.682 -10.781 1.00 85.88 101 GLY A N 1
ATOM 767 C CA . GLY A 1 101 ? -2.406 5.715 -10.955 1.00 85.88 101 GLY A CA 1
ATOM 768 C C . GLY A 1 101 ? -1.340 5.699 -9.863 1.00 85.88 101 GLY A C 1
ATOM 769 O O . GLY A 1 101 ? -1.575 5.260 -8.739 1.00 85.88 101 GLY A O 1
ATOM 770 N N . ILE A 1 102 ? -0.142 6.175 -10.204 1.00 84.94 102 ILE A N 1
ATOM 771 C CA . ILE A 1 102 ? 0.977 6.354 -9.272 1.00 84.94 102 ILE A CA 1
ATOM 772 C C . ILE A 1 102 ? 1.575 7.736 -9.543 1.00 84.94 102 ILE A C 1
ATOM 774 O O . ILE A 1 102 ? 2.010 8.013 -10.659 1.00 84.94 102 ILE A O 1
ATOM 778 N N . MET A 1 103 ? 1.593 8.600 -8.526 1.00 79.31 103 MET A N 1
ATOM 779 C CA . MET A 1 103 ? 2.180 9.941 -8.596 1.00 79.31 103 MET A CA 1
ATOM 780 C C . MET A 1 103 ? 3.392 10.030 -7.668 1.00 79.31 103 MET A C 1
ATOM 782 O O . MET A 1 103 ? 3.341 9.591 -6.521 1.00 79.31 103 MET A O 1
ATOM 786 N N . VAL A 1 104 ? 4.473 10.641 -8.150 1.00 77.94 104 VAL A N 1
ATOM 787 C CA . VAL A 1 104 ? 5.661 10.964 -7.350 1.00 77.94 104 VAL A CA 1
ATOM 788 C C . VAL A 1 104 ? 5.662 12.464 -7.073 1.00 77.94 104 VAL A C 1
ATOM 790 O O . VAL A 1 104 ? 5.541 13.247 -8.008 1.00 77.94 104 VAL A O 1
ATOM 793 N N . GLN A 1 105 ? 5.805 12.876 -5.810 1.00 70.50 105 GLN A N 1
ATOM 794 C CA . GLN A 1 105 ? 5.647 14.283 -5.401 1.00 70.50 105 GLN A CA 1
ATOM 795 C C . GLN A 1 105 ? 6.730 15.225 -5.962 1.00 70.50 105 GLN A C 1
ATOM 797 O O . GLN A 1 105 ? 6.491 16.417 -6.119 1.00 70.50 105 GLN A O 1
ATOM 802 N N . THR A 1 106 ? 7.908 14.709 -6.323 1.00 69.44 106 THR A N 1
ATOM 803 C CA . THR A 1 106 ? 9.007 15.485 -6.929 1.00 69.44 106 THR A CA 1
ATOM 804 C C . THR A 1 106 ? 8.972 15.411 -8.457 1.00 69.44 106 THR A C 1
ATOM 806 O O . THR A 1 106 ? 9.960 15.056 -9.103 1.00 69.44 106 THR A O 1
ATOM 809 N N . TYR A 1 107 ? 7.806 15.676 -9.045 1.00 61.25 107 TYR A N 1
ATOM 810 C CA . TYR A 1 107 ? 7.576 15.542 -10.482 1.00 61.2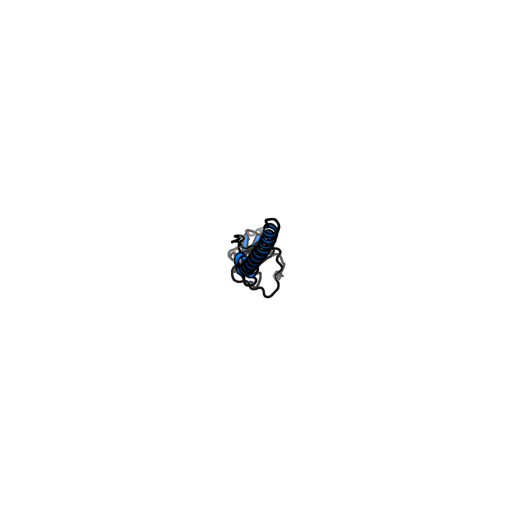5 107 TYR A CA 1
ATOM 811 C C . TYR A 1 107 ? 8.190 16.718 -11.258 1.00 61.25 107 TYR A C 1
ATOM 813 O O . TYR A 1 107 ? 7.573 17.763 -11.426 1.00 61.25 107 TYR A O 1
ATOM 821 N N . ASN A 1 108 ? 9.422 16.554 -11.741 1.00 73.69 108 ASN A N 1
ATOM 822 C CA . ASN A 1 108 ? 10.089 17.506 -12.642 1.00 73.69 108 ASN A CA 1
ATOM 823 C C . ASN A 1 108 ? 9.993 17.090 -14.124 1.00 73.69 108 ASN A C 1
ATOM 825 O O . ASN A 1 108 ? 10.816 17.515 -14.935 1.00 73.69 108 ASN A O 1
ATOM 829 N N . ASN A 1 109 ? 9.059 16.187 -14.458 1.00 75.75 109 ASN A N 1
ATOM 830 C CA . ASN A 1 109 ? 8.877 15.568 -15.780 1.00 75.75 109 ASN A CA 1
ATOM 831 C C . ASN A 1 109 ? 10.150 14.951 -16.391 1.00 75.75 109 ASN A C 1
ATOM 833 O O . ASN A 1 109 ? 10.155 14.628 -17.573 1.00 75.75 109 ASN A O 1
ATOM 837 N N . SER A 1 110 ? 11.225 14.787 -15.615 1.00 80.50 110 SER A N 1
ATOM 838 C CA . SER A 1 110 ? 12.544 14.381 -16.114 1.00 80.50 110 SER A CA 1
ATOM 839 C C . SER A 1 110 ? 12.932 12.981 -15.659 1.00 80.50 110 SER A C 1
ATOM 841 O O . SER A 1 110 ? 14.034 12.527 -15.954 1.00 80.50 110 SER A O 1
ATOM 843 N N . SER A 1 111 ? 12.059 12.286 -14.926 1.00 80.38 111 SER A N 1
ATOM 844 C CA . SER A 1 111 ? 12.365 10.975 -14.368 1.00 80.38 111 SER A CA 1
ATOM 845 C C . SER A 1 111 ? 11.178 10.018 -14.370 1.00 80.38 111 SER A C 1
ATOM 847 O O . SER A 1 111 ? 10.019 10.433 -14.378 1.00 80.38 111 SER A O 1
ATOM 849 N N . VAL A 1 112 ? 11.489 8.723 -14.372 1.00 79.25 112 VAL A N 1
ATOM 850 C CA . VAL A 1 112 ? 10.522 7.626 -14.273 1.00 79.25 112 VAL A CA 1
ATOM 851 C C . VAL A 1 112 ? 10.817 6.761 -13.049 1.00 79.25 112 VAL A C 1
ATOM 853 O O . VAL A 1 112 ? 11.975 6.590 -12.650 1.00 79.25 112 VAL A O 1
ATOM 856 N N . VAL A 1 113 ? 9.767 6.179 -12.466 1.00 78.00 113 VAL A N 1
ATOM 857 C CA . VAL A 1 113 ? 9.889 5.187 -11.389 1.00 78.00 113 VAL A CA 1
ATOM 858 C C . VAL A 1 113 ? 10.242 3.835 -11.996 1.00 78.00 113 VAL A C 1
ATOM 860 O O . VAL A 1 113 ? 9.574 3.358 -12.911 1.00 78.00 113 VAL A O 1
ATOM 863 N N . CYS A 1 114 ? 11.295 3.205 -11.487 1.00 77.38 114 CYS A N 1
ATOM 864 C CA . CYS A 1 114 ? 11.718 1.879 -11.921 1.00 77.38 114 CYS A CA 1
ATOM 865 C C . CYS A 1 114 ? 11.089 0.788 -11.050 1.00 77.38 114 CYS A C 1
ATOM 867 O O . CYS A 1 114 ? 10.841 1.003 -9.867 1.00 77.38 114 CYS A O 1
ATOM 869 N N . ALA A 1 115 ? 10.949 -0.426 -11.592 1.00 71.19 115 ALA A N 1
ATOM 870 C CA . ALA A 1 115 ? 10.422 -1.587 -10.863 1.00 71.19 115 ALA A CA 1
ATOM 871 C C . ALA A 1 115 ? 11.201 -1.941 -9.571 1.00 71.19 115 ALA A C 1
ATOM 873 O O . ALA A 1 115 ? 10.676 -2.638 -8.714 1.00 71.19 115 ALA A O 1
ATOM 874 N N . GLY A 1 116 ? 12.433 -1.440 -9.407 1.00 70.56 116 GLY A N 1
ATOM 875 C CA . GLY A 1 116 ? 13.237 -1.583 -8.185 1.00 70.56 116 GLY A CA 1
ATOM 876 C C . GLY A 1 116 ? 13.089 -0.444 -7.166 1.00 70.56 116 GLY A C 1
ATOM 877 O O . GLY A 1 116 ? 13.912 -0.344 -6.264 1.00 70.56 116 GLY A O 1
ATOM 878 N N . GLY A 1 117 ? 12.125 0.466 -7.339 1.00 67.31 117 GLY A N 1
ATOM 879 C CA . GLY A 1 117 ? 11.916 1.621 -6.451 1.00 67.31 117 GLY A CA 1
ATOM 880 C C . GLY A 1 117 ? 12.904 2.780 -6.646 1.00 67.31 117 GLY A C 1
ATOM 881 O O . GLY A 1 117 ? 12.751 3.827 -6.027 1.00 67.31 117 GLY A O 1
ATOM 882 N N . GLY A 1 118 ? 13.899 2.620 -7.523 1.00 74.75 118 GLY A N 1
ATOM 883 C CA . GLY A 1 118 ? 14.787 3.703 -7.939 1.00 74.75 118 GLY A CA 1
ATOM 884 C C . GLY A 1 118 ? 14.117 4.675 -8.912 1.00 74.75 118 GLY A C 1
ATOM 885 O O . GLY A 1 118 ? 13.159 4.332 -9.609 1.00 74.75 118 GLY A O 1
ATOM 886 N N . VAL A 1 119 ? 14.674 5.878 -9.000 1.00 74.69 119 VAL A N 1
ATOM 887 C CA . VAL A 1 119 ? 14.294 6.904 -9.977 1.00 74.69 119 VAL A CA 1
ATOM 888 C C . VAL A 1 119 ? 15.362 6.935 -11.071 1.00 74.69 119 VAL A C 1
ATOM 890 O O . VAL A 1 119 ? 16.548 7.030 -10.758 1.00 74.69 119 VAL A O 1
ATOM 893 N N . ARG A 1 120 ? 14.968 6.835 -12.347 1.00 75.56 120 ARG A N 1
ATOM 894 C CA . ARG A 1 120 ? 15.879 7.017 -13.497 1.00 75.56 120 ARG A CA 1
ATOM 895 C C . ARG A 1 120 ? 15.533 8.285 -14.253 1.00 75.56 120 ARG A C 1
ATOM 897 O O . ARG A 1 120 ? 14.352 8.559 -14.456 1.00 75.56 120 ARG A O 1
ATOM 904 N N . SER A 1 121 ? 16.551 9.014 -14.707 1.00 79.44 121 SER A N 1
ATOM 905 C CA . SER A 1 121 ? 16.360 10.134 -15.627 1.00 79.44 121 SER A CA 1
ATOM 906 C C . SER A 1 121 ? 15.844 9.631 -16.975 1.00 79.44 121 SER A C 1
ATOM 908 O O . SER A 1 121 ? 16.266 8.584 -17.468 1.00 79.44 121 SER A O 1
ATOM 910 N N . ILE A 1 122 ? 14.950 10.394 -17.597 1.00 80.88 122 ILE A N 1
ATOM 911 C CA . ILE A 1 122 ? 14.478 10.133 -18.963 1.00 80.88 122 ILE A CA 1
ATOM 912 C C . ILE A 1 122 ? 15.632 10.263 -19.968 1.00 80.88 122 ILE A C 1
ATOM 914 O O . ILE A 1 122 ? 15.678 9.511 -20.940 1.00 80.88 122 ILE A O 1
ATOM 918 N N . ALA A 1 123 ? 16.594 11.155 -19.713 1.00 76.69 123 ALA A N 1
ATOM 919 C CA . ALA A 1 123 ? 17.760 11.332 -20.579 1.00 76.69 123 ALA A CA 1
ATOM 920 C C . ALA A 1 123 ? 18.615 10.053 -20.669 1.00 76.69 123 ALA A C 1
ATOM 922 O O . ALA A 1 123 ? 19.057 9.678 -21.755 1.00 76.69 123 ALA A O 1
ATOM 923 N N . ASP A 1 124 ? 18.776 9.333 -19.554 1.00 76.50 124 ASP A N 1
ATOM 924 C CA . ASP A 1 124 ? 19.546 8.083 -19.513 1.00 76.50 124 ASP A CA 1
ATOM 925 C C . ASP A 1 124 ? 18.861 6.970 -20.321 1.00 76.50 124 ASP A C 1
ATOM 927 O O . ASP A 1 124 ? 19.524 6.154 -20.959 1.00 76.50 124 ASP A O 1
ATOM 931 N N . ILE A 1 125 ? 17.523 6.954 -20.336 1.00 73.88 125 ILE A N 1
ATOM 932 C CA . ILE A 1 125 ? 16.728 5.999 -21.126 1.00 73.88 125 ILE A CA 1
ATOM 933 C C . ILE A 1 125 ? 16.866 6.290 -22.623 1.00 73.88 125 ILE A C 1
ATOM 935 O O . ILE A 1 125 ? 17.004 5.364 -23.425 1.00 73.88 125 ILE A O 1
ATOM 939 N N . GLN A 1 126 ? 16.854 7.569 -23.005 1.00 68.62 126 GLN A N 1
ATOM 940 C CA . GLN A 1 126 ? 17.021 7.975 -24.401 1.00 68.62 126 GLN A CA 1
ATOM 941 C C . GLN A 1 126 ? 18.419 7.643 -24.935 1.00 68.62 126 GLN A C 1
ATOM 943 O O . GLN A 1 126 ? 18.531 7.148 -26.055 1.00 68.62 126 GLN A O 1
ATOM 948 N N . SER A 1 127 ? 19.461 7.833 -24.121 1.00 63.16 127 SER A N 1
ATOM 949 C CA . SER A 1 127 ? 20.846 7.493 -24.480 1.00 63.16 127 SER A CA 1
ATOM 950 C C . SER A 1 127 ? 21.017 6.009 -24.841 1.00 63.16 127 SER A C 1
ATOM 952 O O . SER A 1 127 ? 21.704 5.674 -25.801 1.00 63.16 127 SER A O 1
ATOM 954 N N . ALA A 1 128 ? 20.324 5.107 -24.138 1.00 59.94 128 ALA A N 1
ATOM 955 C CA . ALA A 1 128 ? 20.401 3.671 -24.413 1.00 59.94 128 ALA A CA 1
ATOM 956 C C . ALA A 1 128 ? 19.670 3.226 -25.699 1.00 59.94 128 ALA A C 1
ATOM 958 O O . ALA A 1 128 ? 19.937 2.130 -26.186 1.00 59.94 128 ALA A O 1
ATOM 959 N N . SER A 1 129 ? 18.743 4.033 -26.236 1.00 58.75 129 SER A N 1
ATOM 960 C CA . SER A 1 129 ? 17.929 3.666 -27.414 1.00 58.75 129 SER A CA 1
ATOM 961 C C . SER A 1 129 ? 18.384 4.330 -28.718 1.00 58.75 129 SER A C 1
ATOM 963 O O . SER A 1 129 ? 18.031 3.849 -29.790 1.00 58.75 129 SER A O 1
ATOM 965 N N . TYR A 1 130 ? 19.166 5.411 -28.649 1.00 55.66 130 TYR A N 1
ATOM 966 C CA . TYR A 1 130 ? 19.679 6.122 -29.821 1.00 55.66 130 TYR A CA 1
ATOM 967 C C . TYR A 1 130 ? 21.178 6.383 -29.667 1.00 55.66 130 TYR A C 1
ATOM 969 O O . TYR A 1 130 ? 21.590 7.387 -29.083 1.00 55.66 130 TYR A O 1
ATOM 977 N N . SER A 1 131 ? 22.007 5.511 -30.246 1.00 61.28 131 SER A N 1
ATOM 978 C CA . SER A 1 131 ? 23.428 5.803 -30.451 1.00 61.28 131 SER A CA 1
ATOM 979 C C . SER A 1 131 ? 23.563 6.797 -31.607 1.00 61.28 131 SER A C 1
ATOM 981 O O . SER A 1 131 ? 23.855 6.441 -32.745 1.00 61.28 131 SER A O 1
ATOM 983 N N . LYS A 1 132 ? 23.299 8.077 -31.323 1.00 63.44 132 LYS A N 1
ATOM 984 C CA . LYS A 1 132 ? 23.347 9.173 -32.307 1.00 63.44 132 LYS A CA 1
ATOM 985 C C . LYS A 1 132 ? 24.680 9.229 -33.073 1.00 63.44 132 LYS A C 1
ATOM 987 O O . LYS A 1 132 ? 24.715 9.635 -34.228 1.00 63.44 132 LYS A O 1
ATOM 992 N N . SER A 1 133 ? 25.761 8.748 -32.456 1.00 68.62 133 SER A N 1
ATOM 993 C CA . SER A 1 133 ? 27.085 8.664 -33.072 1.00 68.62 133 SER A CA 1
ATOM 994 C C . SER A 1 133 ? 27.176 7.696 -34.254 1.00 68.62 133 SER A C 1
ATOM 996 O O . SER A 1 133 ? 27.978 7.934 -35.154 1.00 68.62 133 SER A O 1
ATOM 998 N N . GLU A 1 134 ? 26.396 6.610 -34.271 1.00 75.50 134 GLU A N 1
ATOM 999 C CA . GLU A 1 134 ? 26.427 5.644 -35.381 1.00 75.50 134 GLU A CA 1
ATOM 1000 C C . GLU A 1 134 ? 25.749 6.216 -36.635 1.00 75.50 134 GLU A C 1
ATOM 1002 O O . GLU A 1 134 ? 26.278 6.083 -37.742 1.00 75.50 134 GLU A O 1
ATOM 1007 N N . ASP A 1 135 ? 24.637 6.934 -36.456 1.00 79.31 135 ASP A N 1
ATOM 1008 C CA . ASP A 1 135 ? 23.934 7.615 -37.546 1.00 79.31 135 ASP A CA 1
ATOM 1009 C C . ASP A 1 135 ? 24.758 8.775 -38.122 1.00 79.31 135 ASP A C 1
ATOM 1011 O O . ASP A 1 135 ? 24.871 8.899 -39.344 1.00 79.31 135 ASP A O 1
ATOM 1015 N N . ASP A 1 136 ? 25.394 9.584 -37.269 1.00 83.50 136 ASP A N 1
ATOM 1016 C CA . ASP A 1 136 ? 26.225 10.713 -37.708 1.00 83.50 136 ASP A CA 1
ATOM 1017 C C . ASP A 1 136 ? 27.435 10.237 -38.544 1.00 83.50 136 ASP A C 1
ATOM 1019 O O . ASP A 1 136 ? 27.741 10.817 -39.593 1.00 83.50 136 ASP A O 1
ATOM 1023 N N . ALA A 1 137 ? 28.089 9.137 -38.147 1.00 87.25 137 ALA A N 1
ATOM 1024 C CA . ALA A 1 137 ? 29.195 8.543 -38.905 1.00 87.25 137 ALA A CA 1
ATOM 1025 C C . ALA A 1 137 ? 28.738 7.956 -40.254 1.00 87.25 137 ALA A C 1
ATOM 1027 O O . ALA A 1 137 ? 29.413 8.121 -41.277 1.00 87.25 137 ALA A O 1
ATOM 1028 N N . LEU A 1 138 ? 27.575 7.298 -40.285 1.00 89.00 138 LEU A N 1
ATOM 1029 C CA . LEU A 1 138 ? 26.999 6.749 -41.513 1.00 89.00 138 LEU A CA 1
ATOM 1030 C C . LEU A 1 138 ? 26.572 7.855 -42.492 1.00 89.00 138 LEU A C 1
ATOM 1032 O O . LEU A 1 138 ? 26.730 7.700 -43.708 1.00 89.00 138 LEU A O 1
ATOM 1036 N N . LEU A 1 139 ? 26.037 8.968 -41.982 1.00 89.31 139 LEU A N 1
ATOM 1037 C CA . LEU A 1 139 ? 25.685 10.143 -42.781 1.00 89.31 139 LEU A CA 1
ATOM 1038 C C . LEU A 1 139 ? 26.923 10.798 -43.399 1.00 89.31 139 LEU A C 1
ATOM 1040 O O . LEU A 1 139 ? 26.898 11.114 -44.591 1.00 89.31 139 LEU A O 1
ATOM 1044 N N . LEU A 1 140 ? 28.012 10.932 -42.637 1.00 93.00 140 LEU A N 1
ATOM 1045 C CA . LEU A 1 140 ? 29.275 11.469 -43.147 1.00 93.00 140 LEU A CA 1
ATOM 1046 C C . LEU A 1 140 ? 29.838 10.601 -44.282 1.00 93.00 140 LEU A C 1
ATOM 1048 O O . LEU A 1 140 ? 30.159 11.113 -45.352 1.00 93.00 140 LEU A O 1
ATOM 1052 N N . LEU A 1 141 ? 29.842 9.276 -44.108 1.00 93.31 141 LEU A N 1
ATOM 1053 C CA . LEU A 1 141 ? 30.308 8.345 -45.140 1.00 93.31 141 LEU A CA 1
ATOM 1054 C C . LEU A 1 141 ? 29.477 8.436 -46.434 1.00 93.31 141 LEU A C 1
ATOM 1056 O O . LEU A 1 141 ? 30.012 8.331 -47.541 1.00 93.31 141 LEU A O 1
ATOM 1060 N N . LYS A 1 142 ? 28.158 8.640 -46.315 1.00 94.12 142 LYS A N 1
ATOM 1061 C CA . LYS A 1 142 ? 27.278 8.864 -47.475 1.00 94.12 142 LYS A CA 1
ATOM 1062 C C . LYS A 1 142 ? 27.574 10.198 -48.165 1.00 94.12 142 LYS A C 1
ATOM 1064 O O . LYS A 1 142 ? 27.552 10.245 -49.398 1.00 94.12 142 LYS A O 1
ATOM 1069 N N . ALA A 1 143 ? 27.864 11.253 -47.404 1.00 93.38 143 ALA A N 1
ATOM 1070 C CA . ALA A 1 143 ? 28.232 12.557 -47.949 1.00 93.38 143 ALA A CA 1
ATOM 1071 C C . ALA A 1 143 ? 29.565 12.493 -48.713 1.00 93.38 143 ALA A C 1
ATOM 1073 O O . ALA A 1 143 ? 29.618 12.925 -49.865 1.00 93.38 143 ALA A O 1
ATOM 1074 N N . ASP A 1 144 ? 30.597 11.872 -48.138 1.00 95.19 144 ASP A N 1
ATOM 1075 C CA . ASP A 1 144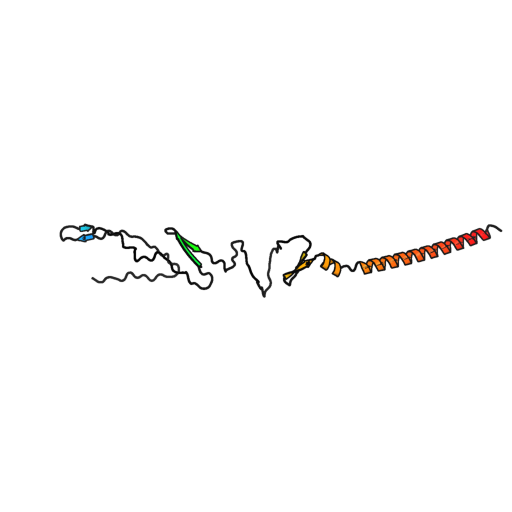 ? 31.910 11.709 -48.782 1.00 95.19 144 ASP A CA 1
ATOM 1076 C C . ASP A 1 144 ? 31.815 10.887 -50.070 1.00 95.19 144 ASP A C 1
ATOM 1078 O O . ASP A 1 144 ? 32.371 11.257 -51.107 1.00 95.19 144 ASP A O 1
ATOM 1082 N N . LYS A 1 145 ? 31.040 9.794 -50.042 1.00 95.69 145 LYS A N 1
ATOM 1083 C CA . LYS A 1 145 ? 30.787 8.982 -51.238 1.00 95.69 145 LYS A CA 1
ATOM 1084 C C . LYS A 1 145 ? 30.094 9.788 -52.339 1.00 95.69 145 LYS A C 1
ATOM 1086 O O . LYS A 1 145 ? 30.425 9.613 -53.508 1.00 95.69 145 LYS A O 1
ATOM 1091 N N . THR A 1 146 ? 29.152 10.658 -51.978 1.00 95.44 146 THR A N 1
ATOM 1092 C CA . THR A 1 146 ? 28.448 11.519 -52.942 1.00 95.44 146 THR A CA 1
ATOM 1093 C C . THR A 1 146 ? 29.407 12.537 -53.557 1.00 95.44 146 THR A C 1
ATOM 1095 O O . THR A 1 146 ? 29.495 12.617 -54.777 1.00 95.44 146 THR A O 1
ATOM 1098 N N . GLN A 1 147 ? 30.216 13.219 -52.738 1.00 95.25 147 GLN A N 1
ATOM 1099 C CA . GLN A 1 147 ? 31.220 14.172 -53.227 1.00 95.25 147 GLN A CA 1
ATOM 1100 C C . GLN A 1 147 ? 32.244 13.523 -54.169 1.00 95.25 147 GLN A C 1
ATOM 1102 O O . GLN A 1 147 ? 32.639 14.128 -55.167 1.00 95.25 147 GLN A O 1
ATOM 1107 N N . LEU A 1 148 ? 32.655 12.283 -53.884 1.00 94.25 148 LEU A N 1
ATOM 1108 C CA . LEU A 1 148 ? 33.562 11.536 -54.754 1.00 94.25 148 LEU A CA 1
ATOM 1109 C C . LEU A 1 148 ? 32.929 11.233 -56.122 1.00 94.25 148 LEU A C 1
ATOM 1111 O O . LEU A 1 148 ? 33.583 11.399 -57.152 1.00 94.25 148 LEU A O 1
ATOM 1115 N N . ILE A 1 149 ? 31.658 10.819 -56.141 1.00 94.38 149 ILE A N 1
ATOM 1116 C CA . ILE A 1 149 ? 30.908 10.550 -57.379 1.00 94.38 149 ILE A CA 1
ATOM 1117 C C . ILE A 1 149 ? 30.731 11.838 -58.192 1.00 94.38 149 ILE A C 1
ATOM 1119 O O . ILE A 1 149 ? 30.963 11.834 -59.404 1.00 94.38 149 ILE A O 1
ATOM 1123 N N . ASP A 1 150 ? 30.378 12.942 -57.535 1.00 94.25 150 ASP A N 1
ATOM 1124 C CA . ASP A 1 150 ? 30.199 14.240 -58.187 1.00 94.25 150 ASP A CA 1
ATOM 1125 C C . ASP A 1 150 ? 31.515 14.743 -58.795 1.00 94.25 150 ASP A C 1
ATOM 1127 O O . ASP A 1 150 ? 31.539 15.221 -59.932 1.00 94.25 150 ASP A O 1
ATOM 1131 N N . SER A 1 151 ? 32.632 14.580 -58.077 1.00 93.44 151 SER A N 1
ATOM 1132 C CA . SER A 1 151 ? 33.962 14.943 -58.572 1.00 93.44 151 SER A CA 1
ATOM 1133 C C . SER A 1 151 ? 34.365 14.120 -59.797 1.00 93.44 151 SER A C 1
ATOM 1135 O O . SER A 1 151 ? 34.850 14.696 -60.774 1.00 93.44 151 SER A O 1
ATOM 1137 N N . TYR A 1 152 ? 34.126 12.805 -59.778 1.00 92.06 152 TYR A N 1
ATOM 1138 C CA . TYR A 1 152 ? 34.424 11.930 -60.913 1.00 92.06 152 TYR A CA 1
ATOM 1139 C C . TYR A 1 152 ? 33.577 12.289 -62.141 1.00 92.06 152 TYR A C 1
ATOM 1141 O O . TYR A 1 152 ? 34.114 12.493 -63.228 1.00 92.06 152 TYR A O 1
ATOM 1149 N N . THR A 1 153 ? 32.268 12.466 -61.945 1.00 94.06 153 THR A N 1
ATOM 1150 C CA . THR A 1 153 ? 31.318 12.824 -63.011 1.00 94.06 153 THR A CA 1
ATOM 1151 C C . THR A 1 153 ? 31.672 14.167 -63.649 1.00 94.06 153 THR A C 1
ATOM 1153 O O . THR A 1 153 ? 31.645 14.314 -64.872 1.00 94.06 153 THR A O 1
ATOM 1156 N N . LYS A 1 154 ? 32.053 15.153 -62.829 1.00 93.56 154 LYS A N 1
ATOM 1157 C CA . LYS A 1 154 ? 32.491 16.463 -63.318 1.00 93.56 154 LYS A CA 1
ATOM 1158 C C . LYS A 1 154 ? 33.802 16.369 -64.101 1.00 93.56 154 LYS A C 1
ATOM 1160 O O . LYS A 1 154 ? 33.900 16.946 -65.179 1.00 93.56 154 LYS A O 1
ATOM 1165 N N . GLY A 1 155 ? 34.772 15.603 -63.602 1.00 92.19 155 GLY A N 1
ATOM 1166 C CA . GLY A 1 155 ? 36.039 15.378 -64.298 1.00 92.19 155 GLY A CA 1
ATOM 1167 C C . GLY A 1 155 ? 35.863 14.696 -65.659 1.00 92.19 155 GLY A C 1
ATOM 1168 O O . GLY A 1 155 ? 36.508 15.089 -66.631 1.00 92.19 155 GLY A O 1
ATOM 1169 N N . GLU A 1 156 ? 34.968 13.711 -65.767 1.00 89.44 156 GLU A N 1
ATOM 1170 C CA . GLU A 1 156 ? 34.634 13.092 -67.056 1.00 89.44 156 GLU A CA 1
ATOM 1171 C C . GLU A 1 156 ? 33.986 14.084 -68.030 1.00 89.44 156 GLU A C 1
ATOM 1173 O O . GLU A 1 156 ? 34.376 14.134 -69.200 1.00 89.44 156 GLU A O 1
ATOM 1178 N N . ALA A 1 157 ? 33.044 14.907 -67.557 1.00 88.81 157 ALA A N 1
ATOM 1179 C CA . ALA A 1 157 ? 32.397 15.927 -68.380 1.00 88.81 157 ALA A CA 1
ATOM 1180 C C . ALA A 1 157 ? 33.400 16.968 -68.910 1.00 88.81 157 ALA A C 1
ATOM 1182 O O . ALA A 1 157 ? 33.378 17.290 -70.103 1.00 88.81 157 ALA A O 1
ATOM 1183 N N . ASP A 1 158 ? 34.313 17.439 -68.057 1.00 90.06 158 ASP A N 1
ATOM 1184 C CA . ASP A 1 158 ? 35.357 18.401 -68.425 1.00 90.06 158 ASP A CA 1
ATOM 1185 C C . ASP A 1 158 ? 36.332 17.803 -69.461 1.00 90.06 158 ASP A C 1
ATOM 1187 O O . ASP A 1 158 ? 36.676 18.450 -70.455 1.00 90.06 158 ASP A O 1
ATOM 1191 N N . ASN A 1 159 ? 36.723 16.534 -69.295 1.00 86.25 159 ASN A N 1
ATOM 1192 C CA . ASN A 1 159 ? 37.572 15.823 -70.258 1.00 86.25 159 ASN A CA 1
ATOM 1193 C C . ASN A 1 159 ? 36.894 15.652 -71.626 1.00 86.25 159 ASN A C 1
ATOM 1195 O O . ASN A 1 159 ? 37.524 15.843 -72.673 1.00 86.25 159 ASN A O 1
ATOM 1199 N N . LEU A 1 160 ? 35.606 15.304 -71.637 1.00 88.31 160 LEU A N 1
ATOM 1200 C CA . LEU A 1 160 ? 34.840 15.112 -72.868 1.00 88.31 160 LEU A CA 1
ATOM 1201 C C . LEU A 1 160 ? 34.629 16.443 -73.610 1.00 88.31 160 LEU A C 1
ATOM 1203 O O . LEU A 1 160 ? 34.731 16.489 -74.840 1.00 88.31 160 LEU A O 1
ATOM 1207 N N . LEU A 1 161 ? 34.417 17.538 -72.871 1.00 84.69 161 LEU A N 1
ATOM 1208 C CA . LEU A 1 161 ? 34.326 18.887 -73.430 1.00 84.69 161 LEU A CA 1
ATOM 1209 C C . LEU A 1 161 ? 35.656 19.337 -74.055 1.00 84.69 161 LEU A C 1
ATOM 1211 O O . LEU A 1 161 ? 35.659 19.800 -75.197 1.00 84.69 161 LEU A O 1
ATOM 1215 N N . ASN A 1 162 ? 36.782 19.139 -73.364 1.00 80.56 162 ASN A N 1
ATOM 1216 C CA . ASN A 1 162 ? 38.111 19.514 -73.865 1.00 80.56 162 ASN A CA 1
ATOM 1217 C C . ASN A 1 162 ? 38.471 18.791 -75.173 1.00 80.56 162 ASN A C 1
ATOM 1219 O O . ASN A 1 162 ? 38.983 19.409 -76.107 1.00 80.56 162 ASN A O 1
ATOM 1223 N N . ASN A 1 163 ? 38.139 17.502 -75.290 1.00 75.75 163 ASN A N 1
ATOM 1224 C CA . ASN A 1 163 ? 38.362 16.748 -76.528 1.00 75.75 163 ASN A CA 1
ATOM 1225 C C . ASN A 1 163 ? 37.514 17.265 -77.702 1.00 75.75 163 ASN A C 1
ATOM 1227 O O . ASN A 1 163 ? 37.986 17.282 -78.842 1.00 75.75 163 ASN A O 1
ATOM 1231 N N . LYS A 1 164 ? 36.286 17.731 -77.437 1.00 75.81 164 LYS A N 1
ATOM 1232 C CA . LYS A 1 164 ? 35.415 18.330 -78.459 1.00 75.81 164 LYS A CA 1
ATOM 1233 C C . LYS A 1 164 ? 35.905 19.711 -78.904 1.00 75.81 164 LYS A C 1
ATOM 1235 O O . LYS A 1 164 ? 35.818 20.035 -80.082 1.00 75.81 164 LYS A O 1
ATOM 1240 N N . VAL A 1 165 ? 36.440 20.522 -77.992 1.00 72.31 165 VAL A N 1
ATOM 1241 C CA . VAL A 1 165 ? 36.999 21.845 -78.327 1.00 72.31 165 VAL A CA 1
ATOM 1242 C C . VAL A 1 165 ? 38.263 21.707 -79.187 1.00 72.31 165 VAL A C 1
ATOM 1244 O O . VAL A 1 165 ? 38.412 22.425 -80.174 1.00 72.31 165 VAL A O 1
ATOM 1247 N N . ASN A 1 166 ? 39.117 20.722 -78.898 1.00 62.81 166 ASN A N 1
ATOM 1248 C CA . ASN A 1 166 ? 40.357 20.488 -79.649 1.00 62.81 166 ASN A CA 1
ATOM 1249 C C . ASN A 1 166 ? 40.141 19.923 -81.066 1.00 62.81 166 ASN A C 1
ATOM 1251 O O . ASN A 1 166 ? 41.023 20.049 -81.907 1.00 62.81 166 ASN A O 1
ATOM 1255 N N . THR A 1 167 ? 38.985 19.316 -81.351 1.00 59.62 167 THR A N 1
ATOM 1256 C CA . THR A 1 167 ? 38.652 18.771 -82.683 1.00 59.62 167 THR A CA 1
ATOM 1257 C C . THR A 1 167 ? 37.943 19.766 -83.601 1.00 59.62 167 THR A C 1
ATOM 1259 O O . THR A 1 167 ? 37.903 19.545 -84.806 1.00 59.62 167 THR A O 1
ATOM 1262 N N . VAL A 1 168 ? 37.397 20.862 -83.063 1.00 60.66 168 VAL A N 1
ATOM 1263 C CA . VAL A 1 168 ? 36.719 21.919 -83.844 1.00 60.66 168 VAL A CA 1
ATOM 1264 C C . VAL A 1 168 ? 37.653 23.111 -84.123 1.00 60.66 168 VAL A C 1
ATOM 1266 O O . VAL A 1 168 ? 37.352 23.941 -84.975 1.00 60.66 168 VAL A O 1
ATOM 1269 N N . GLY A 1 169 ? 38.790 23.200 -83.422 1.00 59.53 169 GLY A N 1
ATOM 1270 C CA . GLY A 1 169 ? 39.763 24.295 -83.529 1.00 59.53 169 GLY A CA 1
ATOM 1271 C C . GLY A 1 169 ? 41.000 24.040 -84.404 1.00 59.53 169 GLY A C 1
ATOM 1272 O O . GLY A 1 169 ? 41.950 24.811 -84.290 1.00 59.53 169 GLY A O 1
ATOM 1273 N N . SER A 1 170 ? 41.033 22.979 -85.222 1.00 49.06 170 SER A N 1
ATOM 1274 C CA . SER A 1 170 ? 42.092 22.715 -86.223 1.00 49.06 170 SER A CA 1
ATOM 1275 C C . SER A 1 170 ? 41.559 22.813 -87.645 1.00 49.06 170 SER A C 1
ATOM 1277 O O . SER A 1 170 ? 40.432 22.320 -87.871 1.00 49.06 170 SER A O 1
#

Sequence (170 aa):
MVIQDNVAKLVIGDNLYIVDKEVTDYWWDGTVLKALETELPDMTNVITTLGIATGGGNAITEISINGNVLTPAKNKNFVDTDYDQSISGQKTFNTTIHSVGIMVQTYNNSSVVCAGGGVRSIADIQSASYSKSEDDALLLLKADKTQLIDSYTKGEADNLLNNKVNTVGS